Protein AF-A0A2E7LU19-F1 (afdb_monomer_lite)

Foldseek 3Di:
DLVVVDVCLLFLVSFDPVLNVQLVVQLPFDQPAADDLVCQQCLNDPDLLLSLQSLCQQPVLDGDLVSLLQNLLVLLRHHNGLGVSSVSQLVSNQVRHPCHPDSCSSQSSCCNSRVRVHDFCPQDRSRGRRDDDDPVNVVVPDPSVVSSVVRVD

Structure (mmCIF, N/CA/C/O backbone):
data_AF-A0A2E7LU19-F1
#
_entry.id   AF-A0A2E7LU19-F1
#
loop_
_atom_site.group_PDB
_atom_site.id
_atom_site.type_symbol
_atom_site.label_atom_id
_atom_site.label_alt_id
_atom_site.label_comp_id
_atom_site.label_asym_id
_atom_site.label_entity_id
_atom_site.label_seq_id
_atom_site.pdbx_PDB_ins_code
_atom_site.Cartn_x
_atom_site.Cartn_y
_atom_site.Cartn_z
_atom_site.occupancy
_atom_site.B_iso_or_equiv
_atom_site.auth_seq_id
_atom_site.auth_comp_id
_atom_site.auth_asym_id
_atom_site.auth_atom_id
_atom_site.pdbx_PDB_model_num
ATOM 1 N N . ASN A 1 1 ? -3.616 9.039 -20.235 1.00 80.00 1 ASN A N 1
ATOM 2 C CA . ASN A 1 1 ? -3.735 8.347 -18.930 1.00 80.00 1 ASN A CA 1
ATOM 3 C C . ASN A 1 1 ? -2.761 7.166 -18.945 1.00 80.00 1 ASN A C 1
ATOM 5 O O . ASN A 1 1 ? -2.605 6.583 -20.007 1.00 80.00 1 ASN A O 1
ATOM 9 N N . TYR A 1 2 ? -2.066 6.844 -17.851 1.00 95.25 2 TYR A N 1
ATOM 10 C CA . TYR A 1 2 ? -1.085 5.746 -17.803 1.00 95.25 2 TYR A CA 1
ATOM 11 C C . TYR A 1 2 ? -1.681 4.397 -18.245 1.00 95.25 2 TYR A C 1
ATOM 13 O O . TYR A 1 2 ? -1.084 3.725 -19.082 1.00 95.25 2 TYR A O 1
ATOM 21 N N . CYS A 1 3 ? -2.899 4.065 -17.796 1.00 96.56 3 CYS A N 1
ATOM 22 C CA . CYS A 1 3 ? -3.593 2.827 -18.181 1.00 96.56 3 CYS A CA 1
ATOM 23 C C . CYS A 1 3 ? -3.886 2.722 -19.688 1.00 96.56 3 CYS A C 1
ATOM 25 O O . CYS A 1 3 ? -4.075 1.626 -20.191 1.00 96.56 3 CYS A O 1
ATOM 27 N N . TYR A 1 4 ? -3.901 3.845 -20.417 1.00 96.44 4 TYR A N 1
ATOM 28 C CA . TYR A 1 4 ? -4.087 3.844 -21.872 1.00 96.44 4 TYR A CA 1
ATOM 29 C C . TYR A 1 4 ? -2.818 3.419 -22.627 1.00 96.44 4 TYR A C 1
ATOM 31 O O . TYR A 1 4 ? -2.906 2.798 -23.677 1.00 96.44 4 TYR A O 1
ATOM 39 N N . TYR A 1 5 ? -1.637 3.761 -22.105 1.00 96.81 5 TYR A N 1
ATOM 40 C CA . TYR A 1 5 ? -0.357 3.533 -22.788 1.00 96.81 5 TYR A CA 1
ATOM 41 C C . TYR A 1 5 ? 0.406 2.308 -22.274 1.00 96.81 5 TYR A C 1
ATOM 43 O O . TYR A 1 5 ? 1.463 1.984 -22.809 1.00 96.81 5 TYR A O 1
ATOM 51 N N . ASN A 1 6 ? -0.080 1.650 -21.220 1.00 96.56 6 ASN A N 1
ATOM 52 C CA . ASN A 1 6 ? 0.605 0.525 -20.602 1.00 96.56 6 ASN A CA 1
ATOM 53 C C . ASN A 1 6 ? -0.374 -0.613 -20.320 1.00 96.56 6 ASN A C 1
ATOM 55 O O . ASN A 1 6 ? -1.118 -0.548 -19.352 1.00 96.56 6 ASN A O 1
ATOM 59 N N . GLU A 1 7 ? -0.325 -1.675 -21.123 1.00 97.19 7 GLU A N 1
ATOM 60 C CA . GLU A 1 7 ? -1.162 -2.876 -20.959 1.00 97.19 7 GLU A CA 1
ATOM 61 C C . GLU A 1 7 ? -0.906 -3.622 -19.639 1.00 97.19 7 GLU A C 1
ATOM 63 O O . GLU A 1 7 ? -1.735 -4.403 -19.191 1.00 97.19 7 GLU A O 1
ATOM 68 N N . TYR A 1 8 ? 0.230 -3.363 -18.986 1.00 97.75 8 TYR A N 1
ATOM 69 C CA . TYR A 1 8 ? 0.628 -3.973 -17.720 1.00 97.75 8 TYR A CA 1
ATOM 70 C C . TYR A 1 8 ? 0.307 -3.084 -16.511 1.00 97.75 8 TYR A C 1
ATOM 72 O O . TYR A 1 8 ? 0.972 -3.213 -15.476 1.00 97.75 8 TYR A O 1
ATOM 80 N N . TYR A 1 9 ? -0.657 -2.162 -16.632 1.00 98.00 9 TYR A N 1
ATOM 81 C CA . TYR A 1 9 ? -0.941 -1.132 -15.626 1.00 98.00 9 TYR A CA 1
ATOM 82 C C . TYR A 1 9 ? -1.296 -1.682 -14.234 1.00 98.00 9 TYR A C 1
ATOM 84 O O . TYR A 1 9 ? -1.073 -0.997 -13.238 1.00 98.00 9 TYR A O 1
ATOM 92 N N . ASP A 1 10 ? -1.815 -2.904 -14.163 1.00 97.69 10 ASP A N 1
ATOM 93 C CA . ASP A 1 10 ? -2.266 -3.613 -12.961 1.00 97.69 10 ASP A CA 1
ATOM 94 C C . ASP A 1 10 ? -1.284 -4.708 -12.502 1.00 97.69 10 ASP A C 1
ATOM 96 O O . ASP A 1 10 ? -1.584 -5.508 -11.612 1.00 97.69 10 ASP A O 1
ATOM 100 N N . SER A 1 11 ? -0.085 -4.757 -13.088 1.00 98.06 11 SER A N 1
ATOM 101 C CA . SER A 1 11 ? 0.904 -5.794 -12.812 1.00 98.06 11 SER A CA 1
ATOM 102 C C . SER A 1 11 ? 2.270 -5.216 -12.450 1.00 98.06 11 SER A C 1
ATOM 104 O O . SER A 1 11 ? 2.627 -4.089 -12.787 1.00 98.06 11 SER A O 1
ATOM 106 N N . PHE A 1 12 ? 3.103 -6.041 -11.811 1.00 97.81 12 PHE A N 1
ATOM 107 C CA . PHE A 1 12 ? 4.485 -5.678 -11.475 1.00 97.81 12 PHE A CA 1
ATOM 108 C C . PHE A 1 12 ? 5.310 -5.234 -12.695 1.00 97.81 12 PHE A C 1
ATOM 110 O O . PHE A 1 12 ? 6.259 -4.466 -12.551 1.00 97.81 12 PHE A O 1
ATOM 117 N N . ASN A 1 13 ? 4.968 -5.708 -13.897 1.00 98.00 13 ASN A N 1
ATOM 118 C CA . ASN A 1 13 ? 5.689 -5.341 -15.114 1.00 98.00 13 ASN A CA 1
ATOM 119 C C . ASN A 1 13 ? 5.473 -3.872 -15.504 1.00 98.00 13 ASN A C 1
ATOM 121 O O . ASN A 1 13 ? 6.363 -3.295 -16.129 1.00 98.00 13 ASN A O 1
ATOM 125 N N . GLY A 1 14 ? 4.361 -3.261 -15.079 1.00 97.81 14 GLY A N 1
ATOM 126 C CA . GLY A 1 14 ? 4.089 -1.842 -15.288 1.00 97.81 14 GLY A CA 1
ATOM 127 C C . GLY A 1 14 ? 4.961 -0.912 -14.437 1.00 97.81 14 GLY A C 1
ATOM 128 O O . GLY A 1 14 ? 5.123 0.258 -14.765 1.00 97.81 14 GLY A O 1
ATOM 129 N N . PHE A 1 15 ? 5.580 -1.404 -13.361 1.00 98.50 15 PHE A N 1
ATOM 130 C CA . PHE A 1 15 ? 6.402 -0.550 -12.504 1.00 98.50 15 PHE A CA 1
ATOM 131 C C . PHE A 1 15 ? 7.637 0.003 -13.247 1.00 98.50 15 PHE A C 1
ATOM 133 O O . PHE A 1 15 ? 8.202 -0.688 -14.106 1.00 98.50 15 PHE A O 1
ATOM 140 N N . PRO A 1 16 ? 8.121 1.209 -12.882 1.00 98.31 16 PRO A N 1
ATOM 141 C CA . PRO A 1 16 ? 9.380 1.747 -13.392 1.00 98.31 16 PRO A CA 1
ATOM 142 C C . PRO A 1 16 ? 10.562 0.795 -13.163 1.00 98.31 16 PRO A C 1
ATOM 144 O O . PRO A 1 16 ? 10.625 0.089 -12.153 1.00 98.31 16 PRO A O 1
ATOM 147 N N . ASP A 1 17 ? 11.550 0.800 -14.060 1.00 98.56 17 ASP A N 1
ATOM 148 C CA . ASP A 1 17 ? 12.686 -0.134 -13.991 1.00 98.56 17 ASP A CA 1
ATOM 149 C C . ASP A 1 17 ? 13.495 -0.019 -12.696 1.00 98.56 17 ASP A C 1
ATOM 151 O O . ASP A 1 17 ? 13.888 -1.038 -12.122 1.00 98.56 17 ASP A O 1
ATOM 155 N N . TRP A 1 18 ? 13.676 1.202 -12.182 1.00 98.56 18 TRP A N 1
ATOM 156 C CA . TRP A 1 18 ? 14.364 1.432 -10.909 1.00 98.56 18 TRP A CA 1
ATOM 157 C C . TRP A 1 18 ? 13.646 0.745 -9.739 1.00 98.56 18 TRP A C 1
ATOM 159 O O . TRP A 1 18 ? 14.294 0.148 -8.876 1.00 98.56 18 TRP A O 1
ATOM 169 N N . ALA A 1 19 ? 12.312 0.783 -9.735 1.00 98.69 19 ALA A N 1
ATOM 170 C CA . ALA A 1 19 ? 11.486 0.189 -8.697 1.00 98.69 19 ALA A CA 1
ATOM 171 C C . ALA A 1 19 ? 11.483 -1.334 -8.819 1.00 98.69 19 ALA A C 1
ATOM 173 O O . ALA A 1 19 ? 11.699 -2.028 -7.827 1.00 98.69 19 ALA A O 1
ATOM 174 N N . LYS A 1 20 ? 11.336 -1.867 -10.041 1.00 98.69 20 LYS A N 1
ATOM 175 C CA . LYS A 1 20 ? 11.422 -3.314 -10.298 1.00 98.69 20 LYS A CA 1
ATOM 176 C C . LYS A 1 20 ? 12.764 -3.883 -9.855 1.00 98.69 20 LYS A C 1
ATOM 178 O O . LYS A 1 20 ? 12.785 -4.961 -9.265 1.00 98.69 20 LYS A O 1
ATOM 183 N N . LYS A 1 21 ? 13.871 -3.190 -10.140 1.00 98.69 21 LYS A N 1
ATOM 184 C CA . LYS A 1 21 ? 15.215 -3.603 -9.715 1.00 98.69 21 LYS A CA 1
ATOM 185 C C . LYS A 1 21 ? 15.324 -3.617 -8.192 1.00 98.69 21 LYS A C 1
ATOM 187 O O . LYS A 1 21 ? 15.628 -4.662 -7.629 1.00 98.69 21 LYS A O 1
ATOM 192 N N . SER A 1 22 ? 14.981 -2.505 -7.546 1.00 98.62 22 SER A N 1
ATOM 193 C CA . SER A 1 22 ? 15.080 -2.386 -6.091 1.00 98.62 22 SER A CA 1
ATOM 194 C C . SER A 1 22 ? 14.196 -3.412 -5.373 1.00 98.62 22 SER A C 1
ATOM 196 O O . SER A 1 22 ? 14.671 -4.166 -4.536 1.00 98.62 22 SER A O 1
ATOM 198 N N . LEU A 1 23 ? 12.931 -3.559 -5.769 1.00 98.62 23 LEU A N 1
ATOM 199 C CA . LEU A 1 23 ? 12.032 -4.552 -5.174 1.00 98.62 23 LEU A CA 1
ATOM 200 C C . LEU A 1 23 ? 12.527 -5.997 -5.354 1.00 98.62 23 LEU A C 1
ATOM 202 O O . LEU A 1 23 ? 12.305 -6.825 -4.473 1.00 98.62 23 LEU A O 1
ATOM 206 N N . LYS A 1 24 ? 13.195 -6.318 -6.473 1.00 98.19 24 LYS A N 1
ATOM 207 C CA . LYS A 1 24 ? 13.798 -7.644 -6.704 1.00 98.19 24 LYS A CA 1
ATOM 208 C C . LYS A 1 24 ? 14.954 -7.921 -5.743 1.00 98.19 24 LYS A C 1
ATOM 210 O O . LYS A 1 24 ? 15.036 -9.036 -5.226 1.00 98.19 24 LYS A O 1
ATOM 215 N N . GLU A 1 25 ? 15.801 -6.925 -5.490 1.00 98.31 25 GLU A N 1
ATOM 216 C CA . GLU A 1 25 ? 16.948 -7.026 -4.573 1.00 98.31 25 GLU A CA 1
ATOM 217 C C . GLU A 1 25 ? 16.486 -7.384 -3.149 1.00 98.31 25 GLU A C 1
ATOM 219 O O . GLU A 1 25 ? 17.099 -8.229 -2.503 1.00 98.31 25 GLU A O 1
ATOM 224 N N . HIS A 1 26 ? 15.321 -6.880 -2.730 1.00 98.25 26 HIS A N 1
ATOM 225 C CA . HIS A 1 26 ? 14.738 -7.118 -1.401 1.00 98.25 26 HIS A CA 1
ATOM 226 C C . HIS A 1 26 ? 13.740 -8.287 -1.328 1.00 98.25 26 HIS A C 1
ATOM 228 O O . HIS A 1 26 ? 13.028 -8.463 -0.337 1.00 98.25 26 HIS A O 1
ATOM 234 N N . THR A 1 27 ? 13.662 -9.144 -2.354 1.00 94.19 27 THR A N 1
ATOM 235 C CA . THR A 1 27 ? 12.710 -10.275 -2.345 1.00 94.19 27 THR A CA 1
ATOM 236 C C . THR A 1 27 ? 12.987 -11.301 -1.251 1.00 94.19 27 THR A C 1
ATOM 238 O O . THR A 1 27 ? 12.048 -11.977 -0.825 1.00 94.19 27 THR A O 1
ATOM 241 N N . LYS A 1 28 ? 14.237 -11.416 -0.791 1.00 95.81 28 LYS A N 1
ATOM 242 C CA . LYS A 1 28 ? 14.670 -12.375 0.238 1.00 95.81 28 LYS A CA 1
ATOM 243 C C . LYS A 1 28 ? 14.635 -11.812 1.657 1.00 95.81 28 LYS A C 1
ATOM 245 O O . LYS A 1 28 ? 14.856 -12.568 2.599 1.00 95.81 28 LYS A O 1
ATOM 250 N N . ASP A 1 29 ? 14.334 -10.528 1.815 1.00 98.06 29 ASP A N 1
ATOM 251 C CA . ASP A 1 29 ? 14.279 -9.899 3.128 1.00 98.06 29 ASP A CA 1
ATOM 252 C C . ASP A 1 29 ? 13.213 -10.567 3.995 1.00 98.06 29 ASP A C 1
ATOM 254 O O . ASP A 1 29 ? 12.123 -10.915 3.529 1.00 98.06 29 ASP A O 1
ATOM 258 N N . LYS A 1 30 ? 13.505 -10.756 5.281 1.00 97.31 30 LYS A N 1
ATOM 259 C CA . LYS A 1 30 ? 12.508 -11.278 6.214 1.00 97.31 30 LYS A CA 1
ATOM 260 C C . LYS A 1 30 ? 11.428 -10.216 6.429 1.00 97.31 30 LYS A C 1
ATOM 262 O O . LYS A 1 30 ? 11.740 -9.080 6.769 1.00 97.31 30 LYS A O 1
ATOM 267 N N . ARG A 1 31 ? 10.162 -10.601 6.257 1.00 97.75 31 ARG A N 1
ATOM 268 C CA . ARG A 1 31 ? 9.014 -9.756 6.609 1.00 97.75 31 ARG A CA 1
ATOM 269 C C . ARG A 1 31 ? 8.669 -10.025 8.065 1.00 97.75 31 ARG A C 1
ATOM 271 O O . ARG A 1 31 ? 8.627 -11.186 8.472 1.00 97.75 31 ARG A O 1
ATOM 278 N N . GLU A 1 32 ? 8.452 -8.966 8.834 1.00 97.38 32 GLU A N 1
ATOM 279 C CA . GLU A 1 32 ? 8.062 -9.079 10.242 1.00 97.38 32 GLU A CA 1
ATOM 280 C C . GLU A 1 32 ? 6.666 -9.704 10.377 1.00 97.38 32 GLU A C 1
ATOM 282 O O . GLU A 1 32 ? 6.465 -10.601 11.191 1.00 97.38 32 GLU A O 1
ATOM 287 N N . TYR A 1 33 ? 5.746 -9.309 9.492 1.00 98.31 33 TYR A N 1
ATOM 288 C CA . TYR A 1 33 ? 4.388 -9.837 9.407 1.00 98.31 33 TYR A CA 1
ATOM 289 C C . TYR A 1 33 ? 4.082 -10.299 7.988 1.00 98.31 33 TYR A C 1
ATOM 291 O O . TYR A 1 33 ? 4.577 -9.733 7.014 1.00 98.31 33 TYR A O 1
ATOM 299 N N . VAL A 1 34 ? 3.237 -11.319 7.868 1.00 98.50 34 VAL A N 1
ATOM 300 C CA . VAL A 1 34 ? 2.695 -11.768 6.585 1.00 98.50 34 VAL A CA 1
ATOM 301 C C . VAL A 1 34 ? 1.220 -12.080 6.778 1.00 98.50 34 VAL A C 1
ATOM 303 O O . VAL A 1 34 ? 0.880 -13.061 7.438 1.00 98.50 34 VAL A O 1
ATOM 306 N N . TYR A 1 35 ? 0.353 -11.260 6.189 1.00 98.81 35 TYR A N 1
ATOM 307 C CA . TYR A 1 35 ? -1.092 -11.445 6.266 1.00 98.81 35 TYR A CA 1
ATOM 308 C C . TYR A 1 35 ? -1.643 -12.100 5.005 1.00 98.81 35 TYR A C 1
ATOM 310 O O . TYR A 1 35 ? -1.157 -11.913 3.889 1.00 98.81 35 TYR A O 1
ATOM 318 N N . THR A 1 36 ? -2.691 -12.894 5.190 1.00 98.75 36 THR A N 1
ATOM 319 C CA . THR A 1 36 ? -3.526 -13.376 4.089 1.00 98.75 36 THR A CA 1
ATOM 320 C C . THR A 1 36 ? -4.443 -12.262 3.589 1.00 98.75 36 THR A C 1
ATOM 322 O O . THR A 1 36 ? -4.793 -11.352 4.341 1.00 98.75 36 THR A O 1
ATOM 325 N N . THR A 1 37 ? -4.926 -12.373 2.348 1.00 98.69 37 THR A N 1
ATOM 326 C CA . THR A 1 37 ? -5.946 -11.459 1.805 1.00 98.69 37 THR A CA 1
ATOM 327 C C . THR A 1 37 ? -7.156 -11.354 2.729 1.00 98.69 37 THR A C 1
ATOM 329 O O . THR A 1 37 ? -7.637 -10.256 2.967 1.00 98.69 37 THR A O 1
ATOM 332 N N . LYS A 1 38 ? -7.598 -12.472 3.325 1.00 98.69 38 LYS A N 1
ATOM 333 C CA . LYS A 1 38 ? -8.722 -12.491 4.268 1.00 98.69 38 LYS A CA 1
ATOM 334 C C . LYS A 1 38 ? -8.416 -11.726 5.561 1.00 98.69 38 LYS A C 1
ATOM 336 O O . LYS A 1 38 ? -9.307 -11.081 6.100 1.00 98.69 38 LYS A O 1
ATOM 341 N N . GLN A 1 39 ? -7.187 -11.785 6.076 1.00 98.81 39 GLN A N 1
ATOM 342 C CA . GLN A 1 39 ? -6.803 -10.995 7.253 1.00 98.81 39 GLN A CA 1
ATOM 343 C C . GLN A 1 39 ? -6.783 -9.500 6.942 1.00 98.81 39 GLN A C 1
ATOM 345 O O . GLN A 1 39 ? -7.342 -8.735 7.720 1.00 98.81 39 GLN A O 1
ATOM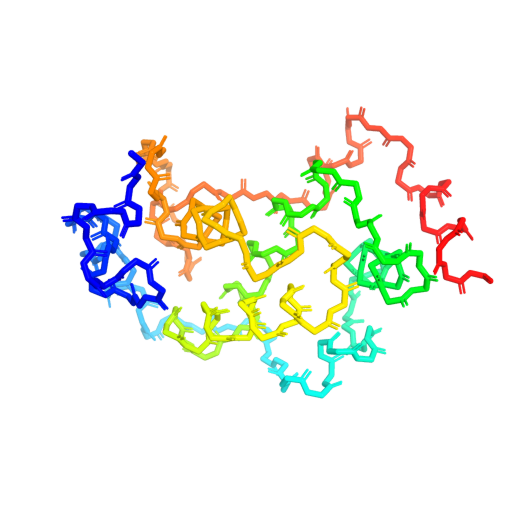 350 N N . PHE A 1 40 ? -6.218 -9.102 5.799 1.00 98.88 40 PHE A N 1
ATOM 351 C CA . PHE A 1 40 ? -6.290 -7.714 5.342 1.00 98.88 40 PHE A CA 1
ATOM 352 C C . PHE A 1 40 ? -7.741 -7.261 5.170 1.00 98.88 40 PHE A C 1
ATOM 354 O O . PHE A 1 40 ? -8.147 -6.274 5.761 1.00 98.88 40 PHE A O 1
ATOM 361 N N . GLU A 1 41 ? -8.545 -8.020 4.431 1.00 98.81 41 GLU A N 1
ATOM 362 C CA . GLU A 1 41 ? -9.943 -7.697 4.142 1.00 98.81 41 GLU A CA 1
ATOM 363 C C . GLU A 1 41 ? -10.790 -7.455 5.397 1.00 98.81 41 GLU A C 1
ATOM 365 O O . GLU A 1 41 ? -11.617 -6.549 5.415 1.00 98.81 41 GLU A O 1
ATOM 370 N N . ASN A 1 42 ? -10.561 -8.248 6.447 1.00 98.62 42 ASN A N 1
ATOM 371 C CA . ASN A 1 42 ? -11.311 -8.182 7.702 1.00 98.62 42 ASN A CA 1
ATOM 372 C C . ASN A 1 42 ? -10.628 -7.308 8.770 1.00 98.62 42 ASN A C 1
ATOM 374 O O . ASN A 1 42 ? -10.938 -7.474 9.948 1.00 98.62 42 ASN A O 1
ATOM 378 N N . ALA A 1 43 ? -9.675 -6.447 8.385 1.00 98.62 43 ALA A N 1
ATOM 379 C CA . ALA A 1 43 ? -8.963 -5.548 9.298 1.00 98.62 43 ALA A CA 1
ATOM 380 C C . ALA A 1 43 ? -8.313 -6.274 10.497 1.00 98.62 43 ALA A C 1
ATOM 382 O O . ALA A 1 43 ? -8.400 -5.840 11.641 1.00 98.62 43 ALA A O 1
ATOM 383 N N . LYS A 1 44 ? -7.677 -7.426 10.242 1.00 98.62 44 LYS A N 1
ATOM 384 C CA . LYS A 1 44 ? -7.032 -8.273 11.263 1.00 98.62 44 LYS A CA 1
ATOM 385 C C . LYS A 1 44 ? -5.514 -8.184 11.196 1.00 98.62 44 LYS A C 1
ATOM 387 O O . LYS A 1 44 ? -4.836 -9.204 11.035 1.00 98.62 44 LYS A O 1
ATOM 392 N N . THR A 1 45 ? -4.992 -6.967 11.291 1.00 98.75 45 THR A N 1
ATOM 393 C CA . THR A 1 45 ? -3.553 -6.712 11.415 1.00 98.75 45 THR A CA 1
ATOM 394 C C . THR A 1 45 ? -3.200 -6.239 12.824 1.00 98.75 45 THR A C 1
ATOM 396 O O . THR A 1 45 ? -4.080 -5.941 13.625 1.00 98.75 45 THR A O 1
ATOM 399 N N . HIS A 1 46 ? -1.906 -6.178 13.126 1.00 98.62 46 HIS A N 1
ATOM 400 C CA . HIS A 1 46 ? -1.380 -5.619 14.372 1.00 98.62 46 HIS A CA 1
ATOM 401 C C . HIS A 1 46 ? -1.499 -4.086 14.453 1.00 98.62 46 HIS A C 1
ATOM 403 O O . HIS A 1 46 ? -1.197 -3.523 15.499 1.00 98.62 46 HIS A O 1
ATOM 409 N N . ASP A 1 47 ? -1.829 -3.407 13.350 1.00 98.62 47 ASP A N 1
ATOM 410 C CA . ASP A 1 47 ? -1.795 -1.950 13.252 1.00 98.62 47 ASP A CA 1
ATOM 411 C C . ASP A 1 47 ? -3.220 -1.392 13.201 1.00 98.62 47 ASP A C 1
ATOM 413 O O . ASP A 1 47 ? -3.910 -1.490 12.183 1.00 98.62 47 ASP A O 1
ATOM 417 N N . ASP A 1 48 ? -3.656 -0.792 14.307 1.00 98.50 48 ASP A N 1
ATOM 418 C CA . ASP A 1 48 ? -5.012 -0.255 14.433 1.00 98.50 48 ASP A CA 1
ATOM 419 C C . ASP A 1 48 ? -5.288 0.899 13.466 1.00 98.50 48 ASP A C 1
ATOM 421 O O . ASP A 1 48 ? -6.418 1.051 13.007 1.00 98.50 48 ASP A O 1
ATOM 425 N N . LEU A 1 49 ? -4.270 1.674 13.074 1.00 98.75 49 LEU A N 1
ATOM 426 C CA . LEU A 1 49 ? -4.438 2.726 12.071 1.00 98.75 49 LEU A CA 1
ATOM 427 C C . LEU A 1 49 ? -4.690 2.120 10.685 1.00 98.75 49 LEU A C 1
ATOM 429 O O . LEU A 1 49 ? -5.518 2.628 9.925 1.00 98.75 49 LEU A O 1
ATOM 433 N N . TRP A 1 50 ? -3.998 1.028 10.350 1.00 98.81 50 TRP A N 1
ATOM 434 C CA . TRP A 1 50 ? -4.266 0.284 9.121 1.00 98.81 50 TRP A CA 1
ATOM 435 C C . TRP A 1 50 ? -5.652 -0.367 9.147 1.00 98.81 50 TRP A C 1
ATOM 437 O O . TRP A 1 50 ? -6.396 -0.263 8.169 1.00 98.81 50 TRP A O 1
ATOM 447 N N . ASN A 1 51 ? -6.016 -0.991 10.270 1.00 98.88 51 ASN A N 1
ATOM 448 C CA . ASN A 1 51 ? -7.324 -1.612 10.466 1.00 98.88 51 ASN A CA 1
ATOM 449 C C . ASN A 1 51 ? -8.451 -0.573 10.327 1.00 98.88 51 ASN A C 1
ATOM 451 O O . ASN A 1 51 ? -9.420 -0.819 9.613 1.00 98.88 51 ASN A O 1
ATOM 455 N N . ALA A 1 52 ? -8.292 0.612 10.923 1.00 98.81 52 ALA A N 1
ATOM 456 C CA . ALA A 1 52 ? -9.233 1.725 10.804 1.00 98.81 52 ALA A CA 1
ATOM 457 C C . ALA A 1 52 ? -9.405 2.184 9.350 1.00 98.81 52 ALA A C 1
ATOM 459 O O . ALA A 1 52 ? -10.530 2.364 8.892 1.00 98.81 52 ALA A O 1
ATOM 460 N N . ALA A 1 53 ? -8.309 2.308 8.595 1.00 98.81 53 ALA A N 1
ATOM 461 C CA . ALA A 1 53 ? -8.370 2.668 7.180 1.00 98.81 53 ALA A CA 1
ATOM 462 C C . ALA A 1 53 ? -9.105 1.613 6.342 1.00 98.81 53 ALA A C 1
ATOM 464 O O . ALA A 1 53 ? -9.956 1.948 5.517 1.00 98.81 53 ALA A O 1
ATOM 465 N N . GLN A 1 54 ? -8.823 0.331 6.587 1.00 98.88 54 GLN A N 1
ATOM 466 C CA . GLN A 1 54 ? -9.541 -0.767 5.948 1.00 98.88 54 GLN A CA 1
ATOM 467 C C . GLN A 1 54 ? -11.042 -0.716 6.268 1.00 98.88 54 GLN A C 1
ATOM 469 O O . GLN A 1 54 ? -11.858 -0.877 5.362 1.00 98.88 54 GLN A O 1
ATOM 474 N N . MET A 1 55 ? -11.420 -0.472 7.524 1.00 98.75 55 MET A N 1
ATOM 475 C CA . MET A 1 55 ? -12.829 -0.409 7.919 1.00 98.75 55 MET A CA 1
ATOM 476 C C . MET A 1 55 ? -13.540 0.847 7.414 1.00 98.75 55 MET A C 1
ATOM 478 O O . MET A 1 55 ? -14.714 0.761 7.062 1.00 98.75 55 MET A O 1
ATOM 482 N N . GLU A 1 56 ? -12.846 1.981 7.271 1.00 98.75 56 GLU A N 1
ATOM 483 C CA . GLU A 1 56 ? -13.388 3.162 6.587 1.00 98.75 56 GLU A CA 1
ATOM 484 C C . GLU A 1 56 ? -13.815 2.800 5.157 1.00 98.75 56 GLU A C 1
ATOM 486 O O . GLU A 1 56 ? -14.949 3.066 4.754 1.00 98.75 56 GLU A O 1
ATOM 491 N N . MET A 1 57 ? -12.931 2.131 4.410 1.00 98.62 57 MET A N 1
ATOM 492 C CA . MET A 1 57 ? -13.211 1.661 3.053 1.00 98.62 57 MET A CA 1
ATOM 493 C C . MET A 1 57 ? -14.389 0.683 3.019 1.00 98.62 57 MET A C 1
ATOM 495 O O . MET A 1 57 ? -15.301 0.856 2.219 1.00 98.62 57 MET A O 1
ATOM 499 N N . VAL A 1 58 ? -14.394 -0.329 3.893 1.00 98.56 58 VAL A N 1
ATOM 500 C CA . VAL A 1 58 ? -15.431 -1.375 3.918 1.00 98.56 58 VAL A CA 1
ATOM 501 C C . VAL A 1 58 ? -16.804 -0.806 4.281 1.00 98.56 58 VAL A C 1
ATOM 503 O O . VAL A 1 58 ? -17.795 -1.170 3.653 1.00 98.56 58 VAL A O 1
ATOM 506 N N . ASN A 1 59 ? -16.871 0.088 5.270 1.00 98.25 59 ASN A N 1
ATOM 507 C CA . ASN A 1 59 ? -18.137 0.585 5.807 1.00 98.25 59 ASN A CA 1
ATOM 508 C C . ASN A 1 59 ? -18.694 1.773 5.013 1.00 98.25 59 ASN A C 1
ATOM 510 O O . ASN A 1 59 ? -19.908 1.889 4.854 1.00 98.25 59 ASN A O 1
ATOM 514 N N . LYS A 1 60 ? -17.827 2.675 4.535 1.00 98.31 60 LYS A N 1
ATOM 515 C CA . LYS A 1 60 ? -18.235 3.925 3.868 1.00 98.31 60 LYS A CA 1
ATOM 516 C C . LYS A 1 60 ? -18.066 3.874 2.350 1.00 98.31 60 LYS A C 1
ATOM 518 O O . LYS A 1 60 ? -18.551 4.766 1.659 1.00 98.31 60 LYS A O 1
ATOM 523 N N . GLY A 1 61 ? -17.353 2.875 1.830 1.00 98.44 61 GLY A N 1
ATOM 524 C CA . GLY A 1 61 ? -17.026 2.757 0.409 1.00 98.44 61 GLY A CA 1
ATOM 525 C C . GLY A 1 61 ? -16.081 3.848 -0.100 1.00 98.44 61 GLY A C 1
ATOM 526 O O . GLY A 1 61 ? -16.013 4.081 -1.306 1.00 98.44 61 GLY A O 1
ATOM 527 N N . LYS A 1 62 ? -15.418 4.574 0.812 1.00 98.25 62 LYS A N 1
ATOM 528 C CA . LYS A 1 62 ? -14.520 5.682 0.482 1.00 98.25 62 LYS A CA 1
ATOM 529 C C . LYS A 1 62 ? -13.452 5.886 1.552 1.00 98.25 62 LYS A C 1
ATOM 531 O O . LYS A 1 62 ? -13.690 6.606 2.521 1.00 98.25 62 LYS A O 1
ATOM 536 N N . MET A 1 63 ? -12.266 5.312 1.365 1.00 98.69 63 MET A N 1
ATOM 537 C CA . MET A 1 63 ? -11.131 5.585 2.254 1.00 98.69 63 MET A CA 1
ATOM 538 C C . MET A 1 63 ? -10.559 6.984 2.005 1.00 98.69 63 MET A C 1
ATOM 540 O O . MET A 1 63 ? -10.401 7.410 0.854 1.00 98.69 63 MET A O 1
ATOM 544 N N . HIS A 1 64 ? -10.167 7.691 3.063 1.00 98.38 64 HIS A N 1
ATOM 545 C CA . HIS A 1 64 ? -9.491 8.976 2.944 1.00 9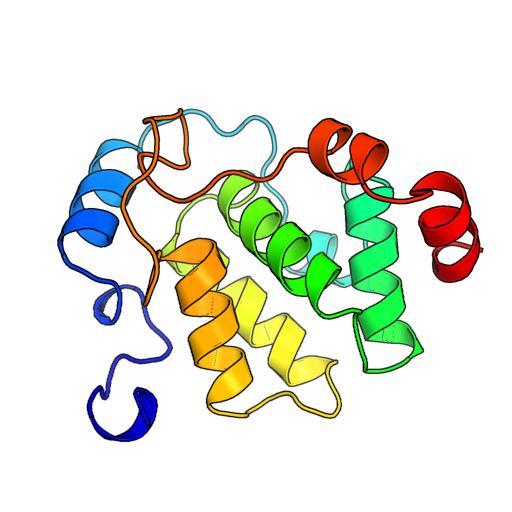8.38 64 HIS A CA 1
ATOM 546 C C . HIS A 1 64 ? -8.209 8.855 2.097 1.00 98.38 64 HIS A C 1
ATOM 548 O O . HIS A 1 64 ? -7.371 7.979 2.318 1.00 98.38 64 HIS A O 1
ATOM 554 N N . GLY A 1 65 ? -8.000 9.772 1.144 1.00 98.12 65 GLY A N 1
ATOM 555 C CA . GLY A 1 65 ? -6.922 9.654 0.149 1.00 98.12 65 GLY A CA 1
ATOM 556 C C . GLY A 1 65 ? -5.511 9.568 0.746 1.00 98.12 65 GLY A C 1
ATOM 557 O O . GLY A 1 65 ? -4.666 8.824 0.248 1.00 98.12 65 GLY A O 1
ATOM 558 N N . TYR A 1 66 ? -5.255 10.260 1.863 1.00 98.25 66 TYR A N 1
ATOM 559 C CA . TYR A 1 66 ? -3.983 10.120 2.584 1.00 98.25 66 TYR A CA 1
ATOM 560 C C . TYR A 1 66 ? -3.790 8.707 3.157 1.00 98.25 66 TYR A C 1
ATOM 562 O O . TYR A 1 66 ? -2.679 8.173 3.140 1.00 98.25 66 TYR A O 1
ATOM 570 N N . MET A 1 67 ? -4.879 8.090 3.618 1.00 98.69 67 MET A N 1
ATOM 571 C CA . MET A 1 67 ? -4.862 6.750 4.188 1.00 98.69 67 MET A CA 1
ATOM 572 C C . MET A 1 67 ? -4.750 5.668 3.122 1.00 98.69 67 MET A C 1
ATOM 574 O O . MET A 1 67 ? -4.041 4.702 3.376 1.00 98.69 67 MET A O 1
ATOM 578 N N . ARG A 1 68 ? -5.264 5.868 1.899 1.00 98.75 68 ARG A N 1
ATOM 579 C CA . ARG A 1 68 ? -5.020 4.940 0.772 1.00 98.75 68 ARG A CA 1
ATOM 580 C C . ARG A 1 68 ? -3.528 4.723 0.506 1.00 98.75 68 ARG A C 1
ATOM 582 O O . ARG A 1 68 ? -3.090 3.593 0.292 1.00 98.75 68 ARG A O 1
ATOM 589 N N . MET A 1 69 ? -2.726 5.791 0.584 1.00 98.69 69 MET A N 1
ATOM 590 C CA . MET A 1 69 ? -1.267 5.704 0.430 1.00 98.69 69 MET A CA 1
ATOM 591 C C . MET A 1 69 ? -0.620 4.866 1.535 1.00 98.69 69 MET A C 1
ATOM 593 O O . MET A 1 69 ? 0.208 3.996 1.259 1.00 98.69 69 MET A O 1
ATOM 597 N N . TYR A 1 70 ? -0.979 5.147 2.790 1.00 98.88 70 TYR A N 1
ATOM 598 C CA . TYR A 1 70 ? -0.479 4.413 3.948 1.00 98.88 70 TYR A CA 1
ATOM 599 C C . TYR A 1 70 ? -0.884 2.933 3.870 1.00 98.88 70 TYR A C 1
ATOM 601 O O . TYR A 1 70 ? -0.034 2.046 3.952 1.00 98.88 70 TYR A O 1
ATOM 609 N N . TRP A 1 71 ? -2.164 2.682 3.607 1.00 98.88 71 TRP A N 1
ATOM 610 C CA . TRP A 1 71 ? -2.785 1.371 3.496 1.00 98.88 71 TRP A CA 1
ATOM 611 C C . TRP A 1 71 ? -2.099 0.481 2.452 1.00 98.88 71 TRP A C 1
ATOM 613 O O . TRP A 1 71 ? -1.645 -0.616 2.788 1.00 98.88 71 TRP A O 1
ATOM 623 N N . ALA A 1 72 ? -1.917 0.966 1.220 1.00 98.88 72 ALA A N 1
ATOM 624 C CA . ALA A 1 72 ? -1.301 0.181 0.148 1.00 98.88 72 ALA A CA 1
ATOM 625 C C . ALA A 1 72 ? 0.193 -0.088 0.404 1.00 98.88 72 ALA A C 1
ATOM 627 O O . ALA A 1 72 ? 0.707 -1.158 0.072 1.00 98.88 72 ALA A O 1
ATOM 628 N N . LYS A 1 73 ? 0.905 0.853 1.040 1.00 98.81 73 LYS A N 1
ATOM 629 C CA . LYS A 1 73 ? 2.315 0.665 1.425 1.00 98.81 73 LYS A CA 1
ATOM 630 C C . LYS A 1 73 ? 2.483 -0.402 2.500 1.00 98.81 73 LYS A C 1
ATOM 632 O O . LYS A 1 73 ? 3.434 -1.176 2.433 1.00 98.81 73 LYS 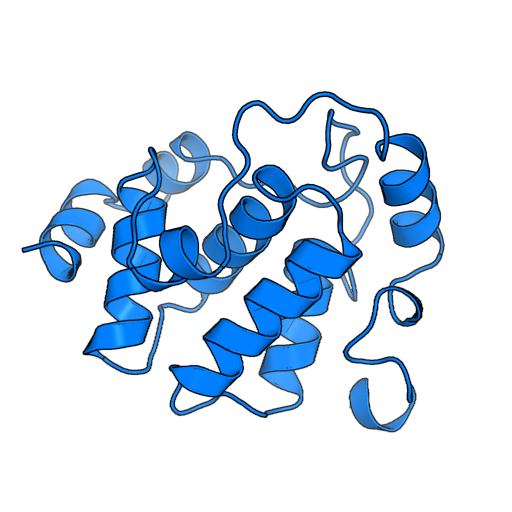A O 1
ATOM 637 N N . LYS A 1 74 ? 1.560 -0.487 3.456 1.00 98.81 74 LYS A N 1
ATOM 638 C CA . LYS A 1 74 ? 1.567 -1.555 4.463 1.00 98.81 74 LYS A CA 1
ATOM 639 C C . LYS A 1 74 ? 1.231 -2.926 3.882 1.00 98.81 74 LYS A C 1
ATOM 641 O O . LYS A 1 74 ? 1.828 -3.914 4.299 1.00 98.81 74 LYS A O 1
ATOM 646 N N . ILE A 1 75 ? 0.386 -2.996 2.850 1.00 98.88 75 ILE A N 1
ATOM 647 C CA . ILE A 1 75 ? 0.177 -4.251 2.110 1.00 98.88 75 ILE A CA 1
ATOM 648 C C . ILE A 1 75 ? 1.496 -4.739 1.490 1.00 98.88 75 ILE A C 1
ATOM 650 O O . ILE A 1 75 ? 1.796 -5.927 1.586 1.00 98.88 75 ILE A O 1
ATOM 654 N N . LEU A 1 76 ? 2.322 -3.855 0.914 1.00 98.75 76 LEU A N 1
ATOM 655 C CA . LEU A 1 76 ? 3.666 -4.228 0.442 1.00 98.75 76 LEU A CA 1
ATOM 656 C C . LEU A 1 76 ? 4.553 -4.756 1.579 1.00 98.75 76 LEU A C 1
ATOM 658 O O . LEU A 1 76 ? 5.209 -5.783 1.414 1.00 98.75 76 LEU A O 1
ATOM 662 N N . GLU A 1 77 ? 4.562 -4.071 2.719 1.00 98.69 77 GLU A N 1
ATOM 663 C CA . GLU A 1 77 ? 5.383 -4.437 3.878 1.00 98.69 77 GLU A CA 1
ATOM 664 C C . GLU A 1 77 ? 5.023 -5.810 4.458 1.00 98.69 77 GLU A C 1
ATOM 666 O O . GLU A 1 77 ? 5.908 -6.567 4.860 1.00 98.69 77 GLU A O 1
ATOM 671 N N . TRP A 1 78 ? 3.729 -6.143 4.484 1.00 98.75 78 TRP A N 1
ATOM 672 C CA . TRP A 1 78 ? 3.196 -7.322 5.173 1.00 98.75 78 TRP A CA 1
ATOM 673 C C . TRP A 1 78 ? 2.685 -8.410 4.223 1.00 98.75 78 TRP A C 1
ATOM 675 O O . TRP A 1 78 ? 1.825 -9.217 4.584 1.00 98.75 78 TRP A O 1
ATOM 685 N N . THR A 1 79 ? 3.226 -8.454 3.002 1.00 98.38 79 THR A N 1
ATOM 686 C CA . THR A 1 79 ? 2.947 -9.501 2.011 1.00 98.38 79 THR A CA 1
ATOM 687 C C . THR A 1 79 ? 4.241 -10.168 1.542 1.00 98.38 79 THR A C 1
ATOM 689 O O . THR A 1 79 ? 5.313 -9.565 1.500 1.00 98.38 79 THR A O 1
ATOM 692 N N . LYS A 1 80 ? 4.153 -11.446 1.149 1.00 96.94 80 LYS A N 1
ATOM 693 C CA . LYS A 1 80 ? 5.303 -12.255 0.706 1.00 96.94 80 LYS A CA 1
ATOM 694 C C . LYS A 1 80 ? 6.038 -11.679 -0.504 1.00 96.94 80 LYS A C 1
ATOM 696 O O . LYS A 1 80 ? 7.239 -11.896 -0.643 1.00 96.94 80 LYS A O 1
ATOM 701 N N . SER A 1 81 ? 5.333 -10.994 -1.402 1.00 97.75 81 SER A N 1
ATOM 702 C CA . SER A 1 81 ? 5.926 -10.449 -2.619 1.00 97.75 81 SER A CA 1
ATOM 703 C C . SER A 1 81 ? 5.233 -9.160 -3.077 1.00 97.75 81 SER A C 1
ATOM 705 O O . SER A 1 81 ? 4.039 -8.992 -2.828 1.00 97.75 81 SER A O 1
ATOM 707 N N . PRO A 1 82 ? 5.932 -8.274 -3.815 1.00 98.12 82 PRO A N 1
ATOM 708 C CA . PRO A 1 82 ? 5.322 -7.072 -4.391 1.00 98.12 82 PRO A CA 1
ATOM 709 C C . PRO A 1 82 ? 4.211 -7.379 -5.405 1.00 98.12 82 PRO A C 1
ATOM 711 O O . PRO A 1 82 ? 3.275 -6.601 -5.555 1.00 98.12 82 PRO A O 1
ATOM 714 N N . LYS A 1 83 ? 4.303 -8.525 -6.098 1.00 98.25 83 LYS A N 1
ATOM 715 C CA . LYS A 1 83 ? 3.261 -9.002 -7.021 1.00 98.25 83 LYS A CA 1
ATOM 716 C C . LYS A 1 83 ? 1.974 -9.321 -6.268 1.00 98.25 83 LYS A C 1
ATOM 718 O O . LYS A 1 83 ? 0.906 -8.889 -6.687 1.00 98.25 83 LYS A O 1
ATOM 723 N N . ASP A 1 84 ? 2.084 -10.058 -5.167 1.00 98.38 84 ASP A N 1
ATOM 724 C CA . ASP A 1 84 ? 0.929 -10.405 -4.339 1.00 98.38 84 ASP A CA 1
ATOM 725 C C . ASP A 1 84 ? 0.375 -9.166 -3.635 1.00 98.38 84 ASP A C 1
ATOM 727 O O . ASP A 1 84 ? -0.838 -8.994 -3.583 1.00 98.38 84 ASP A O 1
ATOM 731 N N . ALA A 1 85 ? 1.247 -8.261 -3.179 1.00 98.75 85 ALA A N 1
ATOM 732 C CA . ALA A 1 85 ? 0.838 -6.999 -2.576 1.00 98.75 85 ALA A CA 1
ATOM 733 C C . ALA A 1 85 ? -0.019 -6.162 -3.536 1.00 98.75 85 ALA A C 1
ATOM 735 O O . ALA A 1 85 ? -1.087 -5.689 -3.155 1.00 98.75 85 ALA A O 1
ATOM 736 N N . LEU A 1 86 ? 0.415 -6.024 -4.795 1.00 98.81 86 LEU A N 1
ATOM 737 C CA . LEU A 1 86 ? -0.340 -5.298 -5.815 1.00 98.81 86 LEU A CA 1
ATOM 738 C C . LEU A 1 86 ? -1.699 -5.952 -6.083 1.00 98.81 86 LEU A C 1
ATOM 740 O O . LEU A 1 86 ? -2.709 -5.256 -6.118 1.00 98.81 86 LEU A O 1
ATOM 744 N N . LYS A 1 87 ? -1.741 -7.285 -6.205 1.00 98.81 87 LYS A N 1
ATOM 745 C CA . LYS A 1 87 ? -2.996 -8.028 -6.396 1.00 98.81 87 LYS A CA 1
ATOM 746 C C . LYS A 1 87 ? -3.969 -7.833 -5.235 1.00 98.81 87 LYS A C 1
ATOM 748 O O . LYS A 1 87 ? -5.153 -7.635 -5.475 1.00 98.81 87 LYS A O 1
ATOM 753 N N . ILE A 1 88 ? -3.482 -7.892 -3.995 1.00 98.88 88 ILE A N 1
ATOM 754 C CA . ILE A 1 88 ? -4.306 -7.685 -2.796 1.00 98.88 88 ILE A CA 1
ATOM 755 C C . ILE A 1 88 ? -4.842 -6.253 -2.766 1.00 98.88 88 ILE A C 1
ATOM 757 O O . ILE A 1 88 ? -6.038 -6.067 -2.561 1.00 98.88 88 ILE A O 1
ATOM 761 N N . ALA A 1 89 ? -3.986 -5.257 -3.009 1.00 98.88 89 ALA A N 1
ATOM 762 C CA . ALA A 1 89 ? -4.395 -3.858 -3.006 1.00 98.88 89 ALA A CA 1
ATOM 763 C C . ALA A 1 89 ? -5.452 -3.569 -4.085 1.00 98.88 89 ALA A C 1
ATOM 765 O O . ALA A 1 89 ? -6.488 -2.986 -3.788 1.00 98.88 89 ALA A O 1
ATOM 766 N N . ILE A 1 90 ? -5.249 -4.050 -5.314 1.00 98.88 90 ILE A N 1
ATOM 767 C CA . ILE A 1 90 ? -6.231 -3.890 -6.394 1.00 98.88 90 ILE A CA 1
ATOM 768 C C . ILE A 1 90 ? -7.540 -4.605 -6.052 1.00 98.88 90 ILE A C 1
ATOM 770 O O . ILE A 1 90 ? -8.600 -4.002 -6.161 1.00 98.88 90 ILE A O 1
ATOM 774 N N . TYR A 1 91 ? -7.478 -5.859 -5.588 1.00 98.88 91 TYR A N 1
ATOM 775 C CA . TYR A 1 91 ? -8.671 -6.625 -5.218 1.00 98.88 91 TYR A CA 1
ATOM 776 C C . TYR A 1 91 ? -9.526 -5.896 -4.178 1.00 98.88 91 TYR A C 1
ATOM 778 O O . TYR A 1 91 ? -10.736 -5.778 -4.351 1.00 98.88 91 TYR A O 1
ATOM 786 N N . LEU A 1 92 ? -8.905 -5.408 -3.103 1.00 98.88 92 LEU A N 1
ATOM 787 C CA . LEU A 1 92 ? -9.623 -4.737 -2.023 1.00 98.88 92 LEU A CA 1
ATOM 788 C C . LEU A 1 92 ? -10.151 -3.365 -2.460 1.00 98.88 92 LEU A C 1
ATOM 790 O O . LEU A 1 92 ? -11.305 -3.055 -2.172 1.00 98.88 92 LEU A O 1
ATOM 794 N N . ASN A 1 93 ? -9.352 -2.588 -3.200 1.00 98.81 93 ASN A N 1
ATOM 795 C CA . ASN A 1 93 ? -9.781 -1.310 -3.771 1.00 98.81 93 ASN A CA 1
ATOM 796 C C . ASN A 1 93 ? -11.008 -1.503 -4.674 1.00 98.81 93 ASN A C 1
ATOM 798 O O . ASN A 1 93 ? -12.039 -0.876 -4.469 1.00 98.81 93 ASN A O 1
ATOM 802 N N . ASP A 1 94 ? -10.935 -2.427 -5.629 1.00 98.75 94 ASP A N 1
ATOM 803 C CA . ASP A 1 94 ? -11.993 -2.646 -6.621 1.00 98.75 94 ASP A CA 1
ATOM 804 C C . ASP A 1 94 ? -13.257 -3.279 -6.029 1.00 98.75 94 ASP A C 1
ATOM 806 O O . ASP A 1 94 ? -14.348 -3.149 -6.595 1.00 98.75 94 ASP A O 1
ATOM 810 N N . LYS A 1 95 ? -13.120 -3.978 -4.897 1.00 98.75 95 LYS A N 1
ATOM 811 C CA . LYS A 1 95 ? -14.241 -4.585 -4.183 1.00 98.75 95 LYS A CA 1
ATOM 812 C C . LYS A 1 95 ? -15.031 -3.573 -3.359 1.00 98.75 95 LYS A C 1
ATOM 814 O O . LYS A 1 95 ? -16.257 -3.674 -3.340 1.00 98.75 95 LYS A O 1
ATOM 819 N N . TYR A 1 96 ? -14.352 -2.661 -2.665 1.00 98.75 96 TYR A N 1
ATOM 820 C CA . TYR A 1 96 ? -14.976 -1.834 -1.628 1.00 98.75 96 TYR A CA 1
ATOM 821 C C . TYR A 1 96 ? -15.063 -0.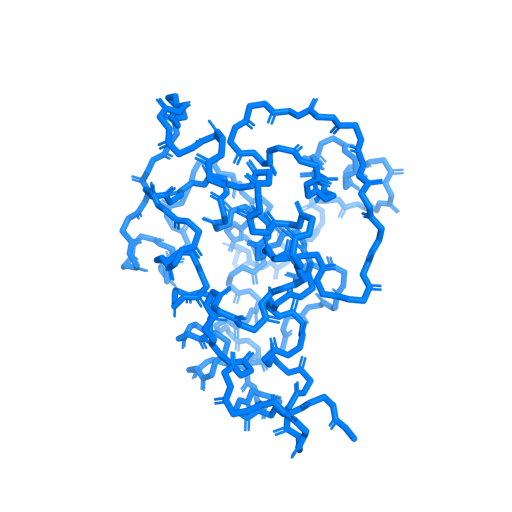347 -1.971 1.00 98.75 96 TYR A C 1
ATOM 823 O O . TYR A 1 96 ? -16.020 0.297 -1.552 1.00 98.75 96 TYR A O 1
ATOM 831 N N . GLU A 1 97 ? -14.119 0.212 -2.729 1.00 98.69 97 GLU A N 1
ATOM 832 C CA . GLU A 1 97 ? -14.179 1.629 -3.089 1.00 98.69 97 GLU A CA 1
ATOM 833 C C . GLU A 1 97 ? -15.290 1.867 -4.120 1.00 98.69 97 GLU A C 1
ATOM 835 O O . GLU A 1 97 ? -15.322 1.251 -5.190 1.00 98.69 97 GLU A O 1
ATOM 840 N N . LEU A 1 98 ? -16.187 2.811 -3.830 1.00 98.31 98 LEU A N 1
ATOM 841 C CA . LEU A 1 98 ? -17.216 3.267 -4.770 1.00 98.31 98 LEU A CA 1
ATOM 842 C C . LEU A 1 98 ? -16.591 3.913 -6.015 1.00 98.31 98 LEU A C 1
ATOM 844 O O . LEU A 1 98 ? -17.184 3.868 -7.090 1.00 98.31 98 LEU A O 1
ATOM 848 N N . ASP A 1 99 ? -15.391 4.477 -5.862 1.00 97.75 99 ASP A N 1
ATOM 849 C CA . ASP A 1 99 ? -14.553 5.024 -6.934 1.00 97.75 99 ASP A CA 1
ATOM 850 C C . ASP A 1 99 ? -13.456 4.046 -7.418 1.00 97.75 99 ASP A C 1
ATOM 852 O O . ASP A 1 99 ? -12.516 4.449 -8.106 1.00 97.75 99 ASP A O 1
ATOM 856 N N . GLY A 1 100 ? -13.563 2.759 -7.063 1.00 96.69 100 GLY A N 1
ATOM 857 C CA . GLY A 1 100 ? -12.670 1.689 -7.516 1.00 96.69 100 GLY A CA 1
ATOM 858 C C . GLY A 1 100 ? -12.940 1.231 -8.956 1.00 96.69 100 GLY A C 1
ATOM 859 O O . GLY A 1 100 ? -13.848 1.727 -9.623 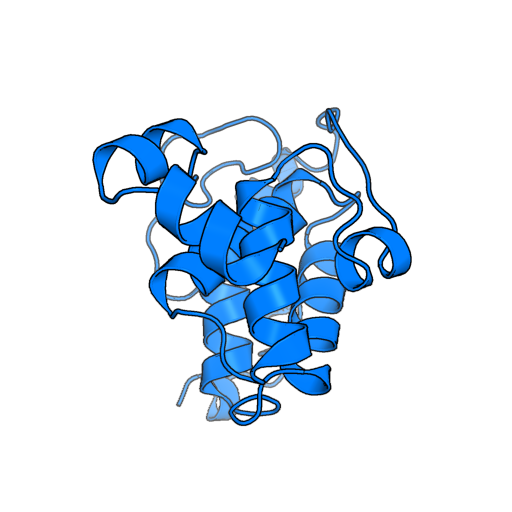1.00 96.69 100 GLY A O 1
ATOM 860 N N . ARG A 1 101 ? -12.166 0.246 -9.447 1.00 96.88 101 ARG A N 1
ATOM 861 C CA . ARG A 1 101 ? -12.188 -0.225 -10.855 1.00 96.88 101 ARG A CA 1
ATOM 862 C C . ARG A 1 101 ? -11.977 0.915 -11.856 1.00 96.88 101 ARG A C 1
ATOM 864 O O . ARG A 1 101 ? -12.557 0.942 -12.938 1.00 96.88 101 ARG A O 1
ATOM 871 N N . ASP A 1 102 ? -11.137 1.860 -11.459 1.00 98.06 102 ASP A N 1
ATOM 872 C CA . ASP A 1 102 ? -10.851 3.095 -12.176 1.00 98.06 102 ASP A CA 1
ATOM 873 C C . ASP A 1 102 ? -9.335 3.219 -12.410 1.00 98.06 102 ASP A C 1
ATOM 875 O O . ASP A 1 102 ? -8.547 2.804 -11.549 1.00 98.06 102 ASP A O 1
ATOM 879 N N . PRO A 1 103 ? -8.881 3.814 -13.533 1.00 98.00 103 PRO A N 1
ATOM 880 C CA . PRO A 1 103 ? -7.466 4.095 -13.776 1.00 98.00 103 PRO A CA 1
ATOM 881 C C . PRO A 1 103 ? -6.733 4.754 -12.602 1.00 98.00 103 PRO A C 1
ATOM 883 O O . PRO A 1 103 ? -5.567 4.441 -12.358 1.00 98.00 103 PRO A O 1
ATOM 886 N N . ASN A 1 104 ? -7.395 5.629 -11.841 1.00 97.75 104 ASN A N 1
ATOM 887 C CA . ASN A 1 104 ? -6.801 6.262 -10.666 1.00 97.75 104 ASN A CA 1
ATOM 888 C C . ASN A 1 104 ? -6.546 5.260 -9.532 1.00 97.75 104 ASN A C 1
ATOM 890 O O . ASN A 1 104 ? -5.541 5.390 -8.835 1.00 97.75 104 ASN A O 1
ATOM 894 N N . GLY A 1 105 ? -7.391 4.238 -9.376 1.00 97.88 105 GLY A N 1
ATOM 895 C CA . GLY A 1 105 ? -7.186 3.145 -8.423 1.00 97.88 105 GLY A CA 1
ATOM 896 C C . GLY A 1 105 ? -5.952 2.310 -8.769 1.00 97.88 105 GLY A C 1
ATOM 897 O O . GLY A 1 105 ? -5.072 2.120 -7.923 1.00 97.88 105 GLY A O 1
ATOM 898 N N . TYR A 1 106 ? -5.822 1.894 -10.035 1.00 98.62 106 TYR A N 1
ATOM 899 C CA . TYR A 1 106 ? -4.649 1.146 -10.508 1.00 98.62 106 TYR A CA 1
ATOM 900 C C . TYR A 1 106 ? -3.361 1.962 -10.369 1.00 98.62 106 TYR A C 1
ATOM 902 O O . TYR A 1 106 ? -2.373 1.485 -9.804 1.00 98.62 106 TYR A O 1
ATOM 910 N N . VAL A 1 107 ? -3.379 3.221 -10.818 1.00 98.31 107 VAL A N 1
ATOM 911 C CA . VAL A 1 107 ? -2.228 4.128 -10.709 1.00 98.31 107 VAL A CA 1
ATOM 912 C C . VAL A 1 107 ? -1.898 4.429 -9.246 1.00 98.31 107 VAL A C 1
ATOM 914 O O . VAL A 1 107 ? -0.722 4.466 -8.899 1.00 98.31 107 VAL A O 1
ATOM 917 N N . GLY A 1 108 ? -2.891 4.578 -8.367 1.00 98.50 108 GLY A N 1
ATOM 918 C CA . GLY A 1 108 ? -2.691 4.790 -6.931 1.00 98.50 108 GLY A CA 1
ATOM 919 C C . GLY A 1 108 ? -2.039 3.593 -6.230 1.00 98.50 108 GLY A C 1
ATOM 920 O O . GLY A 1 108 ? -1.102 3.764 -5.438 1.00 98.50 108 GLY A O 1
ATOM 921 N N . CYS A 1 109 ? -2.465 2.372 -6.566 1.00 98.69 109 CYS A N 1
ATOM 922 C CA . CYS A 1 109 ? -1.835 1.142 -6.081 1.00 98.69 109 CYS A CA 1
ATOM 923 C C . CYS A 1 109 ? -0.396 1.015 -6.605 1.00 98.69 109 CY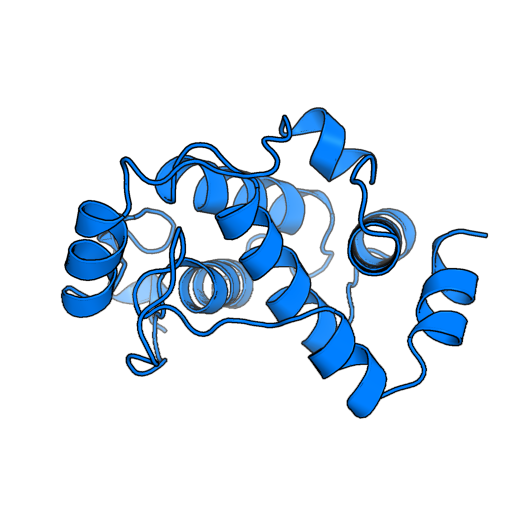S A C 1
ATOM 925 O O . CYS A 1 109 ? 0.531 0.762 -5.829 1.00 98.69 109 CYS A O 1
ATOM 927 N N . ALA A 1 110 ? -0.181 1.259 -7.901 1.00 98.69 110 ALA A N 1
ATOM 928 C CA . ALA A 1 110 ? 1.138 1.208 -8.527 1.00 98.69 110 ALA A CA 1
ATOM 929 C C . ALA A 1 110 ? 2.084 2.314 -8.024 1.00 98.69 110 ALA A C 1
ATOM 931 O O . ALA A 1 110 ? 3.280 2.069 -7.870 1.00 98.69 110 ALA A O 1
ATOM 932 N N . TRP A 1 111 ? 1.575 3.505 -7.700 1.00 98.75 111 TRP A N 1
ATOM 933 C CA . TRP A 1 111 ? 2.339 4.571 -7.043 1.00 98.75 111 TRP A CA 1
ATOM 934 C C . TRP A 1 111 ? 2.783 4.125 -5.647 1.00 98.75 111 TRP A C 1
ATOM 936 O O . TRP A 1 111 ? 3.959 4.226 -5.286 1.00 98.75 111 TRP A O 1
ATOM 946 N N . SER A 1 112 ? 1.857 3.558 -4.871 1.00 98.75 112 SER A N 1
ATOM 947 C CA . SER A 1 112 ? 2.113 3.168 -3.484 1.00 98.75 112 SER A CA 1
ATOM 948 C C . SER A 1 112 ? 3.113 2.021 -3.365 1.00 98.75 112 SER A C 1
ATOM 950 O O . SER A 1 112 ? 4.022 2.105 -2.536 1.00 98.75 112 SER A O 1
ATOM 952 N N . ILE A 1 113 ? 2.953 0.983 -4.190 1.00 98.81 113 ILE A N 1
ATOM 953 C CA . ILE A 1 113 ? 3.686 -0.290 -4.105 1.00 98.81 113 ILE A CA 1
ATOM 954 C C . ILE A 1 113 ? 4.896 -0.311 -5.044 1.00 98.81 113 ILE A C 1
ATOM 956 O O . ILE A 1 113 ? 5.942 -0.854 -4.699 1.00 98.81 113 ILE A O 1
ATOM 960 N N . GLY A 1 114 ? 4.756 0.273 -6.231 1.00 98.44 114 GLY A N 1
ATOM 961 C CA . GLY A 1 114 ? 5.739 0.213 -7.310 1.00 98.44 114 GLY A CA 1
ATOM 962 C C . GLY A 1 114 ? 6.435 1.532 -7.618 1.00 98.44 114 GLY A C 1
ATOM 963 O O . GLY A 1 114 ? 7.230 1.575 -8.549 1.00 98.44 114 GLY A O 1
ATOM 964 N N . GLY A 1 115 ? 6.143 2.614 -6.888 1.00 98.44 115 GLY A N 1
ATOM 965 C CA . GLY A 1 115 ? 6.773 3.917 -7.111 1.00 98.44 115 GLY A CA 1
ATOM 966 C C . GLY A 1 115 ? 6.451 4.536 -8.474 1.00 98.44 115 GLY A C 1
ATOM 967 O O . GLY A 1 115 ? 7.194 5.396 -8.944 1.00 98.44 115 GLY A O 1
ATOM 968 N N . LEU A 1 116 ? 5.372 4.101 -9.135 1.00 98.44 116 LEU A N 1
ATOM 969 C CA . LEU A 1 116 ? 4.913 4.715 -10.380 1.00 98.44 116 LEU A CA 1
ATOM 970 C C . LEU A 1 116 ? 4.646 6.208 -10.152 1.00 98.44 116 LEU A C 1
ATOM 972 O O . LEU A 1 116 ? 3.922 6.557 -9.232 1.00 98.44 116 LEU A O 1
ATOM 976 N N . HIS A 1 117 ? 5.219 7.079 -10.986 1.00 98.06 117 HIS A N 1
ATOM 977 C CA . HIS A 1 117 ? 5.143 8.545 -10.848 1.00 98.06 117 HIS A CA 1
ATOM 978 C C . HIS A 1 117 ? 5.730 9.102 -9.528 1.00 98.06 117 HIS A C 1
ATOM 980 O O . HIS A 1 117 ? 5.493 10.260 -9.187 1.00 98.06 117 HIS A O 1
ATOM 986 N N . ASP A 1 118 ? 6.517 8.312 -8.790 1.00 98.44 118 ASP A N 1
ATOM 987 C CA . ASP A 1 118 ? 7.349 8.773 -7.673 1.00 98.44 118 ASP A CA 1
ATOM 988 C C . ASP A 1 118 ? 8.838 8.653 -8.046 1.00 98.44 118 ASP A C 1
ATOM 990 O O . ASP A 1 118 ? 9.220 8.086 -9.075 1.00 98.44 118 ASP A O 1
ATOM 994 N N . ARG A 1 119 ? 9.698 9.197 -7.190 1.00 98.12 119 ARG A N 1
ATOM 995 C CA . ARG A 1 119 ? 11.153 9.028 -7.256 1.00 98.12 119 ARG A CA 1
ATOM 996 C C . ARG A 1 119 ? 11.629 7.933 -6.301 1.00 98.12 119 ARG A C 1
ATOM 998 O O . ARG A 1 119 ? 10.913 7.549 -5.379 1.00 98.12 119 ARG A O 1
ATOM 1005 N N . ALA A 1 120 ? 12.874 7.497 -6.474 1.00 98.31 120 ALA A N 1
ATOM 1006 C CA . ALA A 1 120 ? 13.548 6.628 -5.516 1.00 98.31 120 ALA A CA 1
ATOM 1007 C C . ALA A 1 120 ? 13.811 7.352 -4.181 1.00 98.31 120 ALA A C 1
ATOM 1009 O O . ALA A 1 120 ? 14.215 8.518 -4.158 1.00 98.31 120 ALA A O 1
ATOM 1010 N N . TRP A 1 121 ? 13.609 6.638 -3.075 1.00 98.56 121 TRP A N 1
ATOM 1011 C CA . TRP A 1 121 ? 13.875 7.084 -1.705 1.00 98.56 121 TRP A CA 1
ATOM 1012 C C . TRP A 1 121 ? 15.048 6.314 -1.087 1.00 98.56 121 TRP A C 1
ATOM 1014 O O . TRP A 1 121 ? 15.652 5.456 -1.732 1.00 98.56 121 TRP A O 1
ATOM 1024 N N . PHE A 1 122 ? 15.385 6.644 0.163 1.00 98.00 122 PHE A N 1
ATOM 1025 C CA . PHE A 1 122 ? 16.380 5.899 0.933 1.00 98.00 122 PHE A CA 1
ATOM 1026 C C . PHE A 1 122 ? 16.003 4.424 1.028 1.00 98.00 122 PHE A C 1
ATOM 1028 O O . PHE A 1 122 ? 14.852 4.091 1.313 1.00 98.00 122 PHE A O 1
ATOM 1035 N N . GLU A 1 123 ? 16.997 3.576 0.800 1.00 98.25 123 GLU A N 1
ATOM 1036 C CA . GLU A 1 123 ? 16.837 2.131 0.769 1.00 98.25 123 GLU A CA 1
ATOM 1037 C C . GLU A 1 123 ? 16.492 1.577 2.155 1.00 98.25 123 GLU A C 1
ATOM 1039 O O . GLU A 1 123 ? 17.044 2.012 3.170 1.00 98.25 123 GLU A O 1
ATOM 1044 N N . ARG A 1 124 ? 15.545 0.639 2.201 1.00 97.88 124 ARG A N 1
ATOM 1045 C CA . ARG A 1 124 ? 15.071 -0.016 3.423 1.00 97.88 124 ARG A CA 1
ATOM 1046 C C . ARG A 1 124 ? 14.808 -1.496 3.167 1.00 97.88 124 ARG A C 1
ATOM 1048 O O . ARG A 1 124 ? 14.398 -1.836 2.056 1.00 97.88 124 ARG A O 1
ATOM 1055 N N . PRO A 1 125 ? 14.937 -2.358 4.191 1.00 98.00 125 PRO A N 1
ATOM 1056 C CA . PRO A 1 125 ? 14.486 -3.735 4.082 1.00 98.00 125 PRO A CA 1
ATOM 1057 C C . PRO A 1 125 ? 13.034 -3.812 3.599 1.00 98.00 125 PRO A C 1
ATOM 1059 O O . PRO A 1 125 ? 12.212 -2.964 3.959 1.00 98.00 125 PRO A O 1
ATOM 1062 N N . VAL A 1 126 ? 12.725 -4.825 2.791 1.00 98.19 126 VAL A N 1
ATOM 1063 C CA . VAL A 1 126 ? 11.423 -5.085 2.148 1.00 98.19 126 VAL A CA 1
ATOM 1064 C C . VAL A 1 126 ? 11.032 -4.058 1.076 1.00 98.19 126 VAL A C 1
ATOM 1066 O O . VAL A 1 126 ? 10.678 -4.445 -0.037 1.00 98.19 126 VAL A O 1
ATOM 1069 N N . PHE A 1 127 ? 11.100 -2.760 1.371 1.00 98.44 127 PHE A N 1
ATOM 1070 C CA . PHE A 1 127 ? 10.689 -1.691 0.452 1.00 98.44 127 PHE A CA 1
ATOM 1071 C C . PHE A 1 127 ? 11.715 -1.393 -0.640 1.00 98.44 127 PHE A C 1
ATOM 1073 O O . PHE A 1 127 ? 11.358 -0.825 -1.676 1.00 98.44 127 PHE A O 1
ATOM 1080 N N . GLY A 1 128 ? 12.992 -1.682 -0.394 1.00 98.44 128 GLY A N 1
ATOM 1081 C CA . GLY A 1 128 ? 14.074 -1.080 -1.151 1.00 98.44 128 GLY A CA 1
ATOM 1082 C C . GLY A 1 128 ? 13.926 0.434 -1.178 1.00 98.44 128 GLY A C 1
ATOM 1083 O O . GLY A 1 128 ? 13.827 1.073 -0.133 1.00 98.44 128 GLY A O 1
ATOM 1084 N N . LYS A 1 129 ? 13.873 1.011 -2.376 1.00 98.69 129 LYS A N 1
ATOM 1085 C CA . LYS A 1 129 ? 13.790 2.461 -2.606 1.00 98.69 129 LYS A CA 1
ATOM 1086 C C . LYS A 1 129 ? 12.364 2.983 -2.789 1.00 98.69 129 LYS A C 1
ATOM 1088 O O . LYS A 1 129 ? 12.188 4.144 -3.165 1.00 98.69 129 LYS A O 1
ATOM 1093 N N . ILE A 1 130 ? 11.339 2.164 -2.555 1.00 98.75 130 ILE A N 1
ATOM 1094 C CA . ILE A 1 130 ? 9.948 2.630 -2.543 1.00 98.75 130 ILE A CA 1
ATOM 1095 C C . ILE A 1 130 ? 9.730 3.553 -1.340 1.00 98.75 130 ILE A C 1
ATOM 1097 O O . ILE A 1 130 ? 10.210 3.288 -0.238 1.00 98.75 130 ILE A O 1
ATOM 1101 N N . ARG A 1 131 ? 8.980 4.648 -1.531 1.00 98.69 131 ARG A N 1
ATOM 1102 C CA . ARG A 1 131 ? 8.663 5.585 -0.446 1.00 98.69 131 ARG A CA 1
ATOM 1103 C C . ARG A 1 131 ? 7.993 4.856 0.717 1.00 98.69 131 ARG A C 1
ATOM 1105 O O . ARG A 1 131 ? 6.901 4.314 0.548 1.00 98.69 131 ARG A O 1
ATOM 1112 N N . PHE A 1 132 ? 8.598 4.941 1.895 1.00 98.06 132 PHE A N 1
ATOM 1113 C CA . PHE A 1 132 ? 8.055 4.400 3.137 1.00 98.06 132 PHE A CA 1
ATOM 1114 C C . PHE A 1 132 ? 7.110 5.391 3.834 1.00 98.06 132 PHE A C 1
ATOM 1116 O O . PHE A 1 132 ? 7.333 6.604 3.802 1.00 98.06 132 PHE A O 1
ATOM 1123 N N . MET A 1 133 ? 6.079 4.872 4.503 1.00 97.94 133 MET A N 1
ATOM 1124 C CA . MET A 1 133 ? 5.226 5.626 5.425 1.00 97.94 133 MET A CA 1
ATOM 1125 C C . MET A 1 133 ? 5.125 4.866 6.750 1.00 97.94 133 MET A C 1
ATOM 1127 O O . MET A 1 133 ? 4.771 3.687 6.781 1.00 97.94 133 MET A O 1
ATOM 1131 N N . SER A 1 134 ? 5.453 5.543 7.850 1.00 96.81 134 SER A N 1
ATOM 1132 C CA . SER A 1 134 ? 5.407 4.972 9.196 1.00 96.81 134 SER A CA 1
ATOM 1133 C C . SER A 1 134 ? 4.152 5.403 9.948 1.00 96.81 134 SER A C 1
ATOM 1135 O O . SER A 1 134 ? 3.597 6.473 9.690 1.00 96.81 134 SER A O 1
ATOM 1137 N N . TYR A 1 135 ? 3.751 4.591 10.928 1.00 96.88 135 TYR A N 1
ATOM 1138 C CA . TYR A 1 135 ? 2.695 4.929 11.884 1.00 96.88 135 TYR A CA 1
ATOM 1139 C C . TYR A 1 135 ? 2.995 6.259 12.595 1.00 96.88 135 TYR A C 1
ATOM 1141 O O . TYR A 1 135 ? 2.200 7.196 12.551 1.00 96.88 135 TYR A O 1
ATOM 1149 N N . ASN A 1 136 ? 4.211 6.402 13.138 1.00 96.88 136 ASN A N 1
ATOM 1150 C CA . ASN A 1 136 ? 4.656 7.637 13.796 1.00 96.88 136 ASN A CA 1
ATOM 1151 C C . ASN A 1 136 ? 4.665 8.853 12.854 1.00 96.88 136 ASN A C 1
ATOM 1153 O O . ASN A 1 136 ? 4.388 9.966 13.291 1.00 96.88 136 ASN A O 1
ATOM 1157 N N . GLY A 1 137 ? 4.935 8.653 11.560 1.00 95.81 137 GLY A N 1
ATOM 1158 C CA . GLY A 1 137 ? 4.854 9.716 10.557 1.00 95.81 137 GLY A CA 1
ATOM 1159 C C . GLY A 1 137 ? 3.420 10.140 10.220 1.00 95.81 137 GLY A C 1
ATOM 1160 O O . GLY A 1 137 ? 3.220 11.248 9.729 1.00 95.81 137 GLY A O 1
ATOM 1161 N N . CYS A 1 138 ? 2.424 9.285 10.470 1.00 96.81 138 CYS A N 1
ATOM 1162 C CA . CYS A 1 138 ? 1.009 9.662 10.413 1.00 96.81 138 CYS A CA 1
ATOM 1163 C C . CYS A 1 138 ? 0.595 10.392 11.694 1.00 96.81 138 CYS A C 1
ATOM 1165 O O . CYS A 1 138 ? 0.019 11.474 11.610 1.00 96.81 138 CYS A O 1
ATOM 1167 N N . LYS A 1 139 ? 1.008 9.874 12.860 1.00 96.06 139 LYS A N 1
ATOM 1168 C CA . LYS A 1 139 ? 0.785 10.497 14.175 1.00 96.06 139 LYS A CA 1
ATOM 1169 C C . LYS A 1 139 ? 1.265 11.949 14.245 1.00 96.06 139 LYS A C 1
ATOM 1171 O O . LYS A 1 139 ? 0.642 12.771 14.901 1.00 96.06 139 LYS A O 1
ATOM 1176 N N . SER A 1 140 ? 2.365 12.282 13.569 1.00 96.69 140 SER A N 1
ATOM 1177 C CA . SER A 1 140 ? 2.892 13.652 13.540 1.00 96.69 140 SER A CA 1
ATOM 1178 C C . SER A 1 140 ? 2.143 14.602 12.595 1.00 96.69 140 SER A C 1
ATOM 1180 O O . SER A 1 140 ? 2.512 15.769 12.515 1.00 96.69 140 SER A O 1
ATOM 1182 N N . LYS A 1 141 ? 1.171 14.117 11.810 1.00 96.50 141 LYS A N 1
ATOM 1183 C CA . LYS A 1 141 ? 0.482 14.898 10.768 1.00 96.50 141 LYS A CA 1
ATOM 1184 C C . LYS A 1 141 ? -0.998 15.128 11.042 1.00 96.50 141 LYS A C 1
ATOM 1186 O O . LYS A 1 141 ? -1.531 16.121 10.562 1.00 96.50 141 LYS A O 1
ATOM 1191 N N . PHE A 1 142 ? -1.656 14.219 11.753 1.00 97.81 142 PHE A N 1
ATOM 1192 C CA . PHE A 1 142 ? -3.062 14.343 12.128 1.00 97.81 142 PHE A CA 1
ATOM 1193 C C . PHE A 1 142 ? -3.363 13.509 13.379 1.00 97.81 142 PHE A C 1
ATOM 1195 O O . PHE A 1 142 ? -2.539 12.695 13.805 1.00 97.81 142 PHE A O 1
ATOM 1202 N N . ASP A 1 143 ? -4.545 13.714 13.962 1.00 98.00 143 ASP A N 1
ATOM 1203 C CA . ASP A 1 143 ? -5.007 12.950 15.121 1.00 98.00 143 ASP A CA 1
ATOM 1204 C C . ASP A 1 143 ? -5.413 11.528 14.711 1.00 98.00 143 ASP A C 1
ATOM 1206 O O . ASP A 1 143 ? -6.542 11.259 14.293 1.00 98.00 143 ASP A O 1
ATOM 1210 N N . ILE A 1 144 ? -4.450 10.613 14.803 1.00 97.94 144 ILE A N 1
ATOM 1211 C CA . ILE A 1 144 ? -4.658 9.205 14.469 1.00 97.94 144 ILE A CA 1
ATOM 1212 C C . ILE A 1 144 ? -5.601 8.502 15.446 1.00 97.94 144 ILE A C 1
ATOM 1214 O O . ILE A 1 144 ? -6.287 7.577 15.031 1.00 97.94 144 ILE A O 1
ATOM 1218 N N . ASN A 1 145 ? -5.662 8.927 16.712 1.00 98.00 145 ASN A N 1
ATOM 1219 C CA . ASN A 1 145 ? -6.498 8.263 17.710 1.00 98.00 145 ASN A CA 1
ATOM 1220 C C . ASN A 1 145 ? -7.965 8.537 17.401 1.00 98.00 145 ASN A C 1
ATOM 1222 O O . ASN A 1 145 ? -8.760 7.604 17.367 1.00 98.00 145 ASN A O 1
ATOM 1226 N N . LYS A 1 146 ? -8.287 9.791 17.066 1.00 98.19 146 LYS A N 1
ATOM 1227 C CA . LYS A 1 146 ? -9.619 10.165 16.594 1.00 98.19 146 LYS A CA 1
ATOM 1228 C C . LYS A 1 146 ? -10.013 9.398 15.328 1.00 98.19 146 LYS A C 1
ATOM 1230 O O . LYS A 1 146 ? -11.113 8.869 15.255 1.00 98.19 146 LYS A O 1
ATOM 1235 N N . TYR A 1 147 ? -9.109 9.285 14.351 1.00 98.44 147 TYR A N 1
ATOM 1236 C CA . TYR A 1 147 ? -9.390 8.524 13.126 1.00 98.44 147 TYR A CA 1
ATOM 1237 C C . TYR A 1 147 ? -9.619 7.026 13.395 1.00 98.44 147 TYR A C 1
ATOM 1239 O O . TYR A 1 147 ? -10.474 6.413 12.759 1.00 98.44 147 TYR A O 1
ATOM 1247 N N . ILE A 1 148 ? -8.871 6.430 14.329 1.00 98.50 148 ILE A N 1
ATOM 1248 C CA . ILE A 1 148 ? -9.063 5.036 14.747 1.00 98.50 148 ILE A CA 1
ATOM 1249 C C . ILE A 1 148 ? -10.426 4.868 15.428 1.00 98.50 148 ILE A C 1
ATOM 1251 O O . ILE A 1 148 ? -11.193 3.988 15.042 1.00 98.50 148 ILE A O 1
ATOM 1255 N N . GLU A 1 149 ? -10.747 5.738 16.386 1.00 98.06 149 GLU A N 1
ATOM 1256 C CA . GLU A 1 149 ? -12.012 5.729 17.127 1.00 98.06 149 GLU A CA 1
ATOM 1257 C C . GLU A 1 149 ? -13.226 5.831 16.190 1.00 98.06 149 GLU A C 1
ATOM 1259 O O . GLU A 1 149 ? -14.186 5.083 16.333 1.00 98.06 149 GLU A O 1
ATOM 1264 N N . GLU A 1 150 ? -13.165 6.700 15.179 1.00 97.31 150 GLU A N 1
ATOM 1265 C CA . GLU A 1 150 ? -14.250 6.917 14.213 1.00 97.31 150 GLU A CA 1
ATOM 1266 C C . GLU A 1 150 ? -14.513 5.738 13.261 1.00 97.31 150 GLU A C 1
ATOM 1268 O O . GLU A 1 150 ? -15.553 5.722 12.597 1.00 97.31 150 GLU A O 1
ATOM 1273 N N . ASN A 1 151 ? -13.571 4.799 13.114 1.00 97.56 151 ASN A N 1
ATOM 1274 C CA . ASN A 1 151 ? -13.660 3.735 12.105 1.00 97.56 151 ASN A CA 1
ATOM 1275 C C . ASN A 1 151 ? -13.548 2.309 12.668 1.00 97.56 151 ASN A C 1
ATOM 1277 O O . ASN A 1 151 ? -13.796 1.365 11.917 1.00 97.56 151 ASN A O 1
ATOM 1281 N N . LEU A 1 152 ? -13.187 2.133 13.945 1.00 94.81 152 LEU A N 1
ATOM 1282 C CA . LEU A 1 152 ? -13.165 0.826 14.619 1.00 94.81 152 LEU A CA 1
ATOM 1283 C C . LEU A 1 152 ? -14.246 0.645 15.695 1.00 94.81 152 LEU A C 1
ATOM 1285 O O . LEU A 1 152 ? -14.418 -0.486 16.154 1.00 94.81 152 LEU A O 1
ATOM 1289 N N . ASN A 1 153 ? -14.959 1.708 16.076 1.00 74.56 153 ASN A N 1
ATOM 1290 C CA . ASN A 1 153 ? -16.089 1.635 17.009 1.00 74.56 153 ASN A CA 1
ATOM 1291 C C . ASN A 1 153 ? -17.433 1.425 16.308 1.00 74.56 153 ASN A C 1
ATOM 1293 O O . ASN A 1 153 ? -17.611 1.938 15.178 1.00 74.56 153 ASN A O 1
#

Radius of gyration: 14.65 Å; chains: 1; bounding box: 35×28×40 Å

pLDDT: mean 97.88, std 2.53, range [74.56, 98.88]

Secondary structure (DSSP, 8-state):
-HHHH-TTTTSGGGS-HHHHHHHHHTTTSPPS----HHHHHTT-SS-HHHHHHHHHHHHHS---HHHHHHHHHHHHHTSS-HHHHHHHHHHHHHHH-TT-SSHHHHHHHHHHHH-TTS-----BTTTBTSPP--HHHHHTTS-HHHHHHHHH-

Sequence (153 aa):
NYCYYNEYYDSFNGFPDWAKKSLKEHTKDKREYVYTTKQFENAKTHDDLWNAAQMEMVNKGKMHGYMRMYWAKKILEWTKSPKDALKIAIYLNDKYELDGRDPNGYVGCAWSIGGLHDRAWFERPVFGKIRFMSYNGCKSKFDINKYIEENLN